Protein AF-A0A060YTQ7-F1 (afdb_monomer_lite)

Radius of gyration: 23.68 Å; chains: 1; bounding box: 51×33×78 Å

Structure (mmCIF, N/CA/C/O backbone):
data_AF-A0A060YTQ7-F1
#
_entry.id   AF-A0A060YTQ7-F1
#
loop_
_atom_site.group_PDB
_atom_site.id
_atom_site.type_symbol
_atom_site.label_atom_id
_atom_site.label_alt_id
_atom_site.label_comp_id
_atom_site.label_asym_id
_atom_site.label_entity_id
_atom_site.label_seq_id
_atom_site.pdbx_PDB_ins_code
_atom_site.Cartn_x
_atom_site.Cartn_y
_atom_site.Cartn_z
_atom_site.occupancy
_atom_site.B_iso_or_equiv
_atom_site.auth_seq_id
_atom_site.auth_comp_id
_atom_site.auth_asym_id
_atom_site.auth_atom_id
_atom_site.pdbx_PDB_model_num
ATOM 1 N N . MET A 1 1 ? 17.959 -8.767 6.090 1.00 42.97 1 MET A N 1
ATOM 2 C CA . MET A 1 1 ? 17.410 -10.131 5.940 1.00 42.97 1 MET A CA 1
ATOM 3 C C . MET A 1 1 ? 16.221 -9.955 5.022 1.00 42.97 1 MET A C 1
ATOM 5 O O . MET A 1 1 ? 15.282 -9.326 5.465 1.00 42.97 1 MET A O 1
ATOM 9 N N . ALA A 1 2 ? 16.329 -10.316 3.739 1.00 51.66 2 ALA A N 1
ATOM 10 C CA . ALA A 1 2 ? 15.284 -9.979 2.768 1.00 51.66 2 ALA A CA 1
ATOM 11 C C . ALA A 1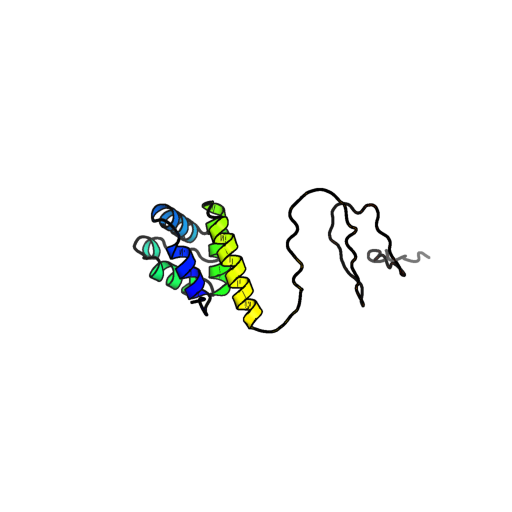 2 ? 13.970 -10.713 3.110 1.00 51.66 2 ALA A C 1
ATOM 13 O O . ALA A 1 2 ? 14.033 -11.895 3.486 1.00 51.66 2 ALA A O 1
ATOM 14 N N . PRO A 1 3 ? 12.809 -10.049 3.005 1.00 53.72 3 PRO A N 1
ATOM 15 C CA . PRO A 1 3 ? 11.524 -10.655 3.319 1.00 53.72 3 PRO A CA 1
ATOM 16 C C . PRO A 1 3 ? 11.242 -11.760 2.306 1.00 53.72 3 PRO A C 1
ATOM 18 O O . PRO A 1 3 ? 11.125 -11.505 1.119 1.00 53.72 3 PRO A O 1
ATOM 21 N N . ARG A 1 4 ? 11.129 -13.015 2.752 1.00 67.75 4 ARG A N 1
ATOM 22 C CA . ARG A 1 4 ? 10.863 -14.164 1.861 1.00 67.75 4 ARG A CA 1
ATOM 23 C C . ARG A 1 4 ? 9.392 -14.271 1.418 1.00 67.75 4 ARG A C 1
ATOM 25 O O . ARG A 1 4 ? 9.001 -15.299 0.873 1.00 67.75 4 ARG A O 1
ATOM 32 N N . SER A 1 5 ? 8.561 -13.267 1.704 1.00 82.75 5 SER A N 1
ATOM 33 C CA . SER A 1 5 ? 7.108 -13.298 1.484 1.00 82.75 5 SER A CA 1
ATOM 34 C C . SER A 1 5 ? 6.552 -11.887 1.290 1.00 82.75 5 SER A C 1
ATOM 36 O O . SER A 1 5 ? 7.035 -10.939 1.912 1.00 82.75 5 SER A O 1
ATOM 38 N N . GLU A 1 6 ? 5.509 -11.756 0.470 1.00 86.56 6 GLU A N 1
ATOM 39 C CA . GLU A 1 6 ? 4.864 -10.485 0.118 1.00 86.56 6 GLU A CA 1
ATOM 40 C C . GLU A 1 6 ? 4.322 -9.748 1.350 1.00 86.56 6 GLU A C 1
ATOM 42 O O . GLU A 1 6 ? 4.491 -8.538 1.470 1.00 86.56 6 GLU A O 1
ATOM 47 N N . SER A 1 7 ? 3.742 -10.474 2.310 1.00 88.00 7 SER A N 1
ATOM 48 C CA . SER A 1 7 ? 3.278 -9.906 3.584 1.00 88.00 7 SER A CA 1
ATOM 49 C C . SER A 1 7 ? 4.419 -9.301 4.408 1.00 88.00 7 SER A C 1
ATOM 51 O O . SER A 1 7 ? 4.276 -8.218 4.973 1.00 88.00 7 SER A O 1
ATOM 53 N N . GLY A 1 8 ? 5.583 -9.956 4.439 1.00 89.25 8 GLY A N 1
ATOM 54 C CA . GLY A 1 8 ? 6.771 -9.433 5.115 1.00 89.25 8 GLY A CA 1
ATOM 55 C C . GLY A 1 8 ? 7.268 -8.140 4.471 1.00 89.25 8 GLY A C 1
ATOM 56 O O . GLY A 1 8 ? 7.560 -7.173 5.172 1.00 89.25 8 GLY A O 1
ATOM 57 N N . LEU A 1 9 ? 7.277 -8.101 3.138 1.00 90.62 9 LEU A N 1
ATOM 58 C CA . LEU A 1 9 ? 7.691 -6.931 2.372 1.00 90.62 9 LEU A CA 1
ATOM 59 C C . LEU A 1 9 ? 6.749 -5.732 2.586 1.00 90.62 9 LEU A C 1
ATOM 61 O O . LEU A 1 9 ? 7.196 -4.600 2.798 1.00 90.62 9 LEU A O 1
ATOM 65 N N . LEU A 1 10 ? 5.438 -5.984 2.600 1.00 93.00 10 LEU A N 1
ATOM 66 C CA . LEU A 1 10 ? 4.434 -4.981 2.952 1.00 93.00 10 LEU A CA 1
ATOM 67 C C . LEU A 1 10 ? 4.673 -4.422 4.357 1.00 93.00 10 LEU A C 1
ATOM 69 O O . LEU A 1 10 ? 4.708 -3.205 4.542 1.00 93.00 10 LEU A O 1
ATOM 73 N N . LEU A 1 11 ? 4.904 -5.294 5.340 1.00 93.56 11 LEU A N 1
ATOM 74 C CA . LEU A 1 11 ? 5.132 -4.879 6.720 1.00 93.56 11 LEU A CA 1
ATOM 75 C C . LEU A 1 11 ? 6.391 -4.021 6.876 1.00 93.56 11 LEU A C 1
ATOM 77 O O . LEU A 1 11 ? 6.354 -3.005 7.571 1.00 93.56 11 LEU A O 1
ATOM 81 N N . GLU A 1 12 ? 7.501 -4.396 6.239 1.00 92.31 12 GLU A N 1
ATOM 82 C CA . GLU A 1 12 ? 8.726 -3.588 6.255 1.00 92.31 12 GLU A CA 1
ATOM 83 C C . GLU A 1 12 ? 8.502 -2.209 5.630 1.00 92.31 12 GLU A C 1
ATOM 85 O O . GLU A 1 12 ? 8.955 -1.198 6.174 1.00 92.31 12 GLU A O 1
ATOM 90 N N . THR A 1 13 ? 7.717 -2.144 4.556 1.00 93.00 13 THR A N 1
ATOM 91 C CA . THR A 1 13 ? 7.360 -0.881 3.903 1.00 93.00 13 THR A CA 1
ATOM 92 C C . THR A 1 13 ? 6.490 -0.002 4.807 1.00 93.00 13 THR A C 1
ATOM 94 O O . THR A 1 13 ? 6.794 1.173 5.017 1.00 93.00 13 THR A O 1
ATOM 97 N N . LEU A 1 14 ? 5.453 -0.565 5.436 1.00 93.94 14 LEU A N 1
ATOM 98 C CA . LEU A 1 14 ? 4.578 0.160 6.369 1.00 93.94 14 LEU A CA 1
ATOM 99 C C . LEU A 1 14 ? 5.310 0.581 7.658 1.00 93.94 14 LEU A C 1
ATOM 101 O O . LEU A 1 14 ? 4.952 1.586 8.280 1.00 93.94 14 LEU A O 1
ATOM 105 N N . LYS A 1 15 ? 6.363 -0.139 8.067 1.00 92.88 15 LYS A N 1
ATOM 106 C CA . LYS A 1 15 ? 7.248 0.257 9.180 1.00 92.88 15 LYS A CA 1
ATOM 107 C C . LYS A 1 15 ? 8.065 1.508 8.870 1.00 92.88 15 LYS A C 1
ATOM 109 O O . LYS A 1 15 ? 8.314 2.289 9.788 1.00 92.88 15 LYS A O 1
ATOM 114 N N . LYS A 1 16 ? 8.427 1.729 7.603 1.00 92.81 16 LYS A N 1
ATOM 115 C CA . LYS A 1 16 ? 9.125 2.943 7.147 1.00 92.81 16 LYS A CA 1
ATOM 116 C C . LYS A 1 16 ? 8.200 4.165 7.078 1.00 92.81 16 LYS A C 1
ATOM 118 O O . LYS A 1 16 ? 8.690 5.292 7.108 1.00 92.81 16 LYS A O 1
ATOM 123 N N . LEU A 1 17 ? 6.878 3.967 7.053 1.00 93.00 17 LEU A N 1
ATOM 124 C CA . LEU A 1 17 ? 5.909 5.062 7.109 1.00 93.00 17 LEU A CA 1
ATOM 125 C C . LEU A 1 17 ? 5.828 5.690 8.506 1.00 93.00 17 LEU A C 1
ATOM 127 O O . LEU A 1 17 ? 5.728 5.009 9.539 1.00 93.00 17 LEU A O 1
ATOM 131 N N . GLY A 1 18 ? 5.807 7.024 8.526 1.00 91.94 18 GLY A N 1
ATOM 132 C CA . GLY A 1 18 ? 5.485 7.800 9.718 1.00 91.94 18 GLY A CA 1
ATOM 133 C C . GLY A 1 18 ? 4.032 7.592 10.155 1.00 91.94 18 GLY A C 1
ATOM 134 O O . GLY A 1 18 ? 3.193 7.115 9.395 1.00 91.94 18 GLY A O 1
ATOM 135 N N . LYS A 1 19 ? 3.697 7.987 11.390 1.00 90.44 19 LYS A N 1
ATOM 136 C CA . LYS A 1 19 ? 2.332 7.827 11.933 1.00 90.44 19 LYS A CA 1
ATOM 137 C C . LYS A 1 19 ? 1.269 8.548 11.092 1.00 90.44 19 LYS A C 1
ATOM 139 O O . LYS A 1 19 ? 0.186 8.013 10.883 1.00 90.44 19 LYS A O 1
ATOM 144 N N . SER A 1 20 ? 1.581 9.752 10.612 1.00 91.69 20 SER A N 1
ATOM 145 C CA . SER A 1 20 ? 0.670 10.539 9.772 1.00 91.69 20 SER A CA 1
ATOM 146 C C . SER A 1 20 ? 0.450 9.892 8.406 1.00 91.69 20 SER A C 1
ATOM 148 O O . SER A 1 20 ? -0.687 9.801 7.951 1.00 91.69 20 SER A O 1
ATOM 150 N N . ASP A 1 21 ? 1.520 9.397 7.782 1.00 93.56 21 ASP A N 1
ATOM 151 C CA . ASP A 1 21 ? 1.453 8.715 6.488 1.00 93.56 21 ASP A CA 1
ATOM 152 C C . ASP A 1 21 ? 0.682 7.400 6.593 1.00 93.56 21 ASP A C 1
ATOM 154 O O . ASP A 1 21 ? -0.172 7.126 5.756 1.00 93.56 21 ASP A O 1
ATOM 158 N N . LEU A 1 22 ? 0.906 6.630 7.664 1.00 93.25 22 LEU A N 1
ATOM 159 C CA . LEU A 1 22 ? 0.166 5.399 7.940 1.00 93.25 22 LEU A CA 1
ATOM 160 C C . LEU A 1 22 ? -1.338 5.663 8.110 1.00 93.25 22 LEU A C 1
ATOM 162 O O . LEU A 1 22 ? -2.160 4.928 7.571 1.00 93.25 22 LEU A O 1
ATOM 166 N N . LYS A 1 23 ? -1.713 6.743 8.805 1.00 91.50 23 LYS A N 1
ATOM 167 C CA . LYS A 1 23 ? -3.123 7.126 8.962 1.00 91.50 23 LYS A CA 1
ATOM 168 C C . LYS A 1 23 ? -3.768 7.481 7.620 1.00 91.50 23 LYS A C 1
ATOM 170 O O . LYS A 1 23 ? -4.905 7.091 7.359 1.00 91.50 23 LYS A O 1
ATOM 175 N N . THR A 1 24 ? -3.053 8.210 6.766 1.00 92.69 24 THR A N 1
ATOM 176 C CA . THR A 1 24 ? -3.525 8.532 5.411 1.00 92.69 24 THR A CA 1
ATOM 177 C C . THR A 1 24 ? -3.617 7.271 4.552 1.00 92.69 24 THR A C 1
ATOM 179 O O . THR A 1 24 ? -4.603 7.077 3.848 1.00 92.69 24 THR A O 1
ATOM 182 N N . PHE A 1 25 ? -2.647 6.365 4.672 1.00 93.19 25 PHE A N 1
ATOM 183 C CA . PHE A 1 25 ? -2.646 5.074 3.992 1.00 93.19 25 PHE A CA 1
ATOM 184 C C . PHE A 1 25 ? -3.891 4.243 4.342 1.00 93.19 25 PHE A C 1
ATOM 186 O O . PHE A 1 25 ? -4.633 3.833 3.450 1.00 93.19 25 PHE A O 1
ATOM 193 N N . GLN A 1 26 ? -4.184 4.076 5.636 1.00 93.00 26 GLN A N 1
ATOM 194 C CA . GLN A 1 26 ? -5.394 3.394 6.107 1.00 93.00 26 GLN A CA 1
ATOM 195 C C . GLN A 1 26 ? -6.671 4.087 5.612 1.00 93.00 26 GLN A C 1
ATOM 197 O O . GLN A 1 26 ? -7.636 3.428 5.237 1.00 93.00 26 GLN A O 1
ATOM 202 N N . TRP A 1 27 ? -6.681 5.420 5.544 1.00 92.38 27 TRP A N 1
ATOM 203 C CA . TRP A 1 27 ? -7.817 6.164 5.000 1.00 92.38 27 TRP A CA 1
ATOM 204 C C . TRP A 1 27 ? -8.091 5.841 3.523 1.00 92.38 27 TRP A C 1
ATOM 206 O O . TRP A 1 27 ? -9.257 5.702 3.149 1.00 92.38 27 TRP A O 1
ATOM 216 N N . HIS A 1 28 ? -7.056 5.650 2.699 1.00 91.25 28 HIS A N 1
ATOM 217 C CA . HIS A 1 28 ? -7.232 5.217 1.307 1.00 91.25 28 HIS A CA 1
ATOM 218 C C . HIS A 1 28 ? -7.801 3.794 1.201 1.00 91.25 28 HIS A C 1
ATOM 220 O O . HIS A 1 28 ? -8.669 3.565 0.358 1.00 91.25 28 HIS A O 1
ATOM 226 N N . LEU A 1 29 ? -7.402 2.873 2.089 1.00 90.75 29 LEU A N 1
ATOM 227 C CA . LEU A 1 29 ? -7.981 1.520 2.164 1.00 90.75 29 LEU A CA 1
ATOM 228 C C . LEU A 1 29 ? -9.472 1.537 2.527 1.00 90.75 29 LEU A C 1
ATOM 230 O O . LEU A 1 29 ? -10.251 0.740 2.010 1.00 90.75 29 LEU A O 1
ATOM 234 N N . ILE A 1 30 ? -9.878 2.472 3.391 1.00 90.25 30 ILE A N 1
ATOM 235 C CA . ILE A 1 30 ? -11.282 2.660 3.782 1.00 90.25 30 ILE A CA 1
ATOM 236 C C . ILE A 1 30 ? -12.090 3.280 2.642 1.00 90.25 30 ILE A C 1
ATOM 238 O O . ILE A 1 30 ? -13.244 2.920 2.413 1.00 90.25 30 ILE A O 1
ATOM 242 N N . LYS A 1 31 ? -11.511 4.264 1.948 1.00 86.94 31 LYS A N 1
ATOM 243 C CA . LYS A 1 31 ? -12.196 4.970 0.863 1.00 86.94 31 LYS A CA 1
ATOM 244 C C . LYS A 1 31 ? -12.386 4.105 -0.369 1.00 86.94 31 LYS A C 1
ATOM 246 O O . LYS A 1 31 ? -13.435 4.198 -0.997 1.00 86.94 31 LYS A O 1
ATOM 251 N N . GLY A 1 32 ? -11.397 3.284 -0.691 1.00 82.62 32 GLY A N 1
ATOM 252 C CA . GLY A 1 32 ? -11.437 2.378 -1.829 1.00 82.62 32 GLY A CA 1
ATOM 253 C C . GLY A 1 32 ? -11.207 3.012 -3.196 1.00 82.62 32 GLY A C 1
ATOM 254 O O . GLY A 1 32 ? -11.313 2.327 -4.204 1.00 82.62 32 GLY A O 1
ATOM 255 N N . ASP A 1 33 ? -10.862 4.299 -3.246 1.00 79.31 33 ASP A N 1
ATOM 256 C CA . ASP A 1 33 ? -10.691 5.048 -4.501 1.00 79.31 33 ASP A CA 1
ATOM 257 C C . ASP A 1 33 ? -9.605 4.438 -5.409 1.00 79.31 33 ASP A C 1
ATOM 259 O O . ASP A 1 33 ? -9.731 4.398 -6.627 1.00 79.31 33 ASP A O 1
ATOM 263 N N . VAL A 1 34 ? -8.572 3.861 -4.791 1.00 79.06 34 VAL A N 1
ATOM 264 C CA . VAL A 1 34 ? -7.404 3.263 -5.457 1.00 79.06 34 VAL A CA 1
ATOM 265 C C . VAL A 1 34 ? -7.464 1.736 -5.558 1.00 79.06 34 VAL A C 1
ATOM 267 O O . VAL A 1 34 ? -6.469 1.099 -5.896 1.00 79.06 34 VAL A O 1
ATOM 270 N N . LEU A 1 35 ? -8.606 1.132 -5.219 1.00 78.38 35 LEU A N 1
ATOM 271 C CA . LEU A 1 35 ? -8.759 -0.322 -5.127 1.00 78.38 35 LEU A CA 1
ATOM 272 C C . LEU A 1 35 ? -9.201 -0.991 -6.437 1.00 78.38 35 LEU A C 1
ATOM 274 O O . LEU A 1 35 ? -9.442 -2.190 -6.428 1.00 78.38 35 LEU A O 1
ATOM 278 N N . ASP A 1 36 ? -9.315 -0.254 -7.547 1.00 75.31 36 ASP A N 1
ATOM 279 C CA . ASP A 1 36 ? -9.660 -0.777 -8.889 1.00 75.31 36 ASP A CA 1
ATOM 280 C C . ASP A 1 36 ? -10.873 -1.740 -8.895 1.00 75.31 36 ASP A C 1
ATOM 282 O O . ASP A 1 36 ? -10.899 -2.761 -9.576 1.00 75.31 36 ASP A O 1
ATOM 286 N N . GLY A 1 37 ? -11.891 -1.439 -8.079 1.00 72.31 37 GLY A N 1
ATOM 287 C CA . GLY A 1 37 ? -13.100 -2.263 -7.938 1.00 72.31 37 GLY A CA 1
ATOM 288 C C . GLY A 1 37 ? -13.043 -3.356 -6.862 1.00 72.31 37 GLY A C 1
ATOM 289 O O . GLY A 1 37 ? -14.012 -4.101 -6.716 1.00 72.31 37 GLY A O 1
ATOM 290 N N . LEU A 1 38 ? -11.960 -3.450 -6.085 1.00 78.38 38 LEU A N 1
ATOM 291 C CA . LEU A 1 38 ? -11.867 -4.332 -4.918 1.00 78.38 38 LEU A CA 1
ATOM 292 C C . LEU A 1 38 ? -12.607 -3.746 -3.700 1.00 78.38 38 LEU A C 1
ATOM 294 O O . LEU A 1 38 ? -12.768 -2.533 -3.559 1.00 78.38 38 LEU A O 1
ATOM 298 N N . CYS A 1 39 ? -13.061 -4.626 -2.804 1.00 80.56 39 CYS A N 1
ATOM 299 C CA . CYS A 1 39 ? -13.852 -4.259 -1.626 1.00 80.56 39 CYS A CA 1
ATOM 300 C C . CYS A 1 39 ? -13.059 -3.389 -0.652 1.00 80.56 39 CYS A C 1
ATOM 302 O O . CYS A 1 39 ? -12.031 -3.841 -0.175 1.00 80.56 39 CYS A O 1
ATOM 304 N N . SER A 1 40 ? -13.537 -2.206 -0.269 1.00 86.62 40 SER A N 1
ATOM 305 C CA . SER A 1 40 ? -12.891 -1.402 0.781 1.00 86.62 40 SER A CA 1
ATOM 306 C C . SER A 1 40 ? -12.907 -2.091 2.149 1.00 86.62 40 SER A C 1
ATOM 308 O O . SER A 1 40 ? -13.887 -2.747 2.506 1.00 86.62 40 SER A O 1
ATOM 310 N N . ILE A 1 41 ? -11.859 -1.877 2.949 1.00 87.56 41 ILE A N 1
ATOM 311 C CA . ILE A 1 41 ? -11.801 -2.390 4.326 1.00 87.56 41 ILE A CA 1
ATOM 312 C C . ILE A 1 41 ? -12.639 -1.480 5.242 1.00 87.56 41 ILE A C 1
ATOM 314 O O . ILE A 1 41 ? -12.515 -0.251 5.169 1.00 87.56 41 ILE A O 1
ATOM 318 N N . PRO A 1 42 ? -13.486 -2.026 6.134 1.00 85.88 42 PRO A N 1
ATOM 319 C CA . PRO A 1 42 ? -14.274 -1.216 7.054 1.00 85.88 42 PRO A CA 1
ATOM 320 C C . PRO A 1 42 ? -13.395 -0.339 7.954 1.00 85.88 42 PRO A C 1
ATOM 322 O O . PRO A 1 42 ? -12.425 -0.802 8.550 1.00 85.88 42 PRO A O 1
ATOM 325 N N . LYS A 1 43 ?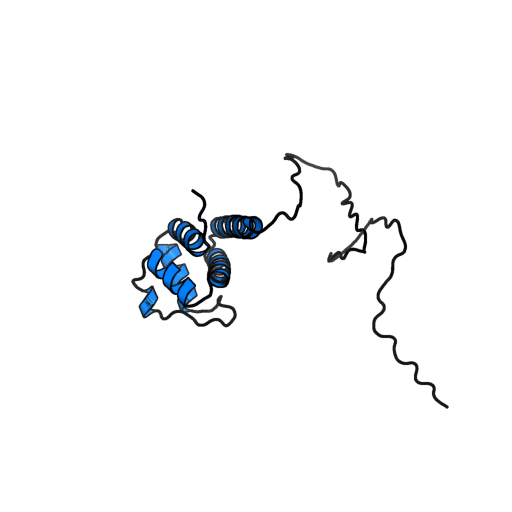 -13.794 0.925 8.152 1.00 85.69 43 LYS A N 1
ATOM 326 C CA . LYS A 1 43 ? -13.089 1.863 9.047 1.00 85.69 43 LYS A CA 1
ATOM 327 C C . LYS A 1 43 ? -12.878 1.309 10.455 1.00 85.69 43 LYS A C 1
ATOM 329 O O . LYS A 1 43 ? -11.833 1.558 11.041 1.00 85.69 43 LYS A O 1
ATOM 334 N N . ALA A 1 44 ? -13.859 0.578 10.981 1.00 85.56 44 ALA A N 1
ATOM 335 C CA . ALA A 1 44 ? -13.796 0.013 12.326 1.00 85.56 44 ALA A CA 1
ATOM 336 C C . ALA A 1 44 ? -12.624 -0.965 12.504 1.00 85.56 44 ALA A C 1
ATOM 338 O O . ALA A 1 44 ? -12.089 -1.064 13.602 1.00 85.56 44 ALA A O 1
ATOM 339 N N . 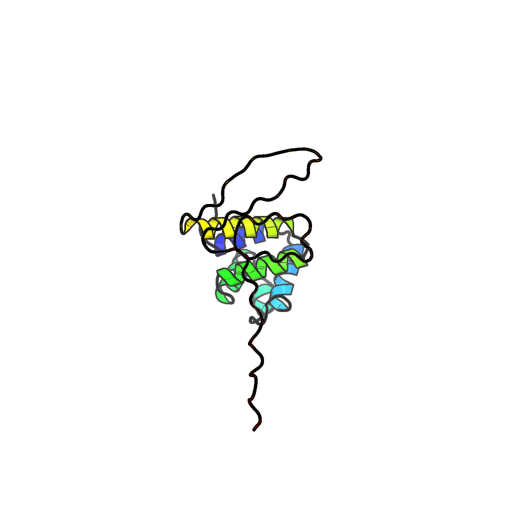GLU A 1 45 ? -12.205 -1.641 11.430 1.00 83.88 45 GLU A N 1
ATOM 340 C CA . GLU A 1 45 ? -11.085 -2.583 11.471 1.00 83.88 45 GLU A CA 1
ATOM 341 C C . GLU A 1 45 ? -9.729 -1.886 11.368 1.00 83.88 45 GLU A C 1
ATOM 343 O O . GLU A 1 45 ? -8.744 -2.417 11.860 1.00 83.88 45 GLU A O 1
ATOM 348 N N . LEU A 1 46 ? -9.672 -0.688 10.776 1.00 88.38 46 LEU A N 1
ATOM 349 C CA . LEU A 1 46 ? -8.421 0.047 10.560 1.00 88.38 46 LEU A CA 1
ATOM 350 C C . LEU A 1 46 ? -8.192 1.205 11.541 1.00 88.38 46 LEU A C 1
ATOM 352 O O . LEU A 1 46 ? -7.064 1.658 11.679 1.00 88.38 46 LEU A O 1
ATOM 356 N N . GLU A 1 47 ? -9.221 1.688 12.245 1.00 80.19 47 GLU A N 1
ATOM 357 C CA . GLU A 1 47 ? -9.115 2.854 13.141 1.00 80.19 47 GLU A CA 1
ATOM 358 C C . GLU A 1 47 ? -8.145 2.642 14.318 1.00 80.19 47 GLU A C 1
ATOM 360 O O . GLU A 1 47 ? -7.513 3.600 14.766 1.00 80.19 47 GLU A O 1
ATOM 365 N N . PHE A 1 48 ? -7.996 1.396 14.775 1.00 82.31 48 PHE A N 1
ATOM 366 C CA . PHE A 1 48 ? -7.083 0.999 15.855 1.00 82.31 48 PHE A CA 1
ATOM 367 C C . PHE A 1 48 ? -6.029 -0.019 15.406 1.00 82.31 48 PHE A C 1
ATOM 369 O O . PHE A 1 48 ? -5.316 -0.553 16.249 1.00 82.31 48 PHE A O 1
ATOM 376 N N . ALA A 1 49 ? -5.945 -0.301 14.104 1.00 87.75 49 ALA A N 1
ATOM 377 C CA . ALA A 1 49 ? -5.017 -1.288 13.573 1.00 87.75 49 ALA A CA 1
ATOM 378 C C . ALA A 1 49 ? -3.578 -0.785 13.663 1.00 87.75 49 ALA A C 1
ATOM 380 O O . ALA A 1 49 ? -3.253 0.307 13.171 1.00 87.75 49 ALA A O 1
ATOM 381 N N . ASP A 1 50 ? -2.699 -1.621 14.211 1.00 90.38 50 ASP A N 1
ATOM 382 C CA . ASP A 1 50 ? -1.271 -1.415 14.078 1.00 90.38 50 ASP A CA 1
ATOM 383 C C . ASP A 1 50 ? -0.814 -1.765 12.653 1.00 90.38 50 ASP A C 1
ATOM 385 O O . ASP A 1 50 ? -1.578 -2.175 11.770 1.00 90.38 50 ASP A O 1
ATOM 389 N N . ARG A 1 51 ? 0.477 -1.559 12.389 1.00 92.56 51 ARG A N 1
ATOM 390 C CA . ARG A 1 51 ? 1.074 -1.850 11.077 1.00 92.56 51 ARG A CA 1
ATOM 391 C C . ARG A 1 51 ? 0.919 -3.320 10.694 1.00 92.56 51 ARG A C 1
ATOM 393 O O . ARG A 1 51 ? 0.737 -3.612 9.520 1.00 92.56 51 ARG A O 1
ATOM 400 N N . GLU A 1 52 ? 1.008 -4.212 11.674 1.00 92.88 52 GLU A N 1
ATOM 401 C CA . GLU A 1 52 ? 0.879 -5.658 11.483 1.00 92.88 52 GLU A CA 1
ATOM 402 C C . GLU A 1 52 ? -0.569 -6.031 11.162 1.00 92.88 52 GLU A C 1
ATOM 404 O O . GLU A 1 52 ? -0.801 -6.646 10.125 1.00 92.88 52 GLU A O 1
ATOM 409 N N . ASP A 1 53 ? -1.535 -5.539 11.944 1.00 92.38 53 ASP A N 1
ATOM 410 C CA . ASP A 1 53 ? -2.965 -5.756 11.685 1.00 92.38 53 ASP A CA 1
ATOM 411 C C . ASP A 1 53 ? -3.395 -5.190 10.330 1.00 92.38 53 ASP A C 1
ATOM 413 O O . ASP A 1 53 ? -4.176 -5.802 9.609 1.00 92.38 53 ASP A O 1
ATOM 417 N N . THR A 1 54 ? -2.854 -4.029 9.944 1.00 93.06 54 THR A N 1
ATOM 418 C CA . THR A 1 54 ? -3.151 -3.421 8.640 1.00 93.06 54 THR A CA 1
ATOM 419 C C . THR A 1 54 ? -2.713 -4.343 7.500 1.00 93.06 54 THR A C 1
ATOM 421 O O . THR A 1 54 ? -3.477 -4.549 6.560 1.00 93.06 54 THR A O 1
ATOM 424 N N . VAL A 1 55 ? -1.503 -4.915 7.568 1.00 92.75 55 VAL A N 1
ATOM 425 C CA . VAL A 1 55 ? -1.016 -5.854 6.542 1.00 92.75 55 VAL A CA 1
ATOM 426 C C . VAL A 1 55 ? -1.842 -7.131 6.538 1.00 92.75 55 VAL A C 1
ATOM 428 O O . VAL A 1 55 ? -2.216 -7.596 5.464 1.00 92.75 55 VAL A O 1
ATOM 431 N N . ASP A 1 56 ? -2.145 -7.676 7.714 1.00 91.56 56 ASP A N 1
ATOM 432 C CA . ASP A 1 56 ? -2.941 -8.894 7.844 1.00 91.56 56 ASP A CA 1
ATOM 433 C C . ASP A 1 56 ? -4.319 -8.708 7.195 1.00 91.56 56 ASP A C 1
ATOM 435 O O . ASP A 1 56 ? -4.704 -9.466 6.305 1.00 91.56 56 ASP A O 1
ATOM 439 N N . LYS A 1 57 ? -4.984 -7.584 7.490 1.00 91.25 57 LYS A N 1
ATOM 440 C CA . LYS A 1 57 ? -6.263 -7.213 6.879 1.00 91.25 57 LYS A CA 1
ATOM 441 C C . LYS A 1 57 ? -6.191 -6.980 5.383 1.00 91.25 57 LYS A C 1
ATOM 443 O O . LYS A 1 57 ? -7.117 -7.355 4.662 1.00 91.25 57 LYS A O 1
ATOM 448 N N . MET A 1 58 ? -5.099 -6.404 4.891 1.00 90.19 58 MET A N 1
ATOM 449 C CA . MET A 1 58 ? -4.894 -6.269 3.454 1.00 90.19 58 MET A CA 1
ATOM 450 C C . MET A 1 58 ? -4.746 -7.621 2.768 1.00 90.19 58 MET A C 1
ATOM 452 O O . MET A 1 58 ? -5.325 -7.777 1.705 1.00 90.19 58 MET A O 1
ATOM 456 N N . VAL A 1 59 ? -4.014 -8.573 3.350 1.00 90.00 59 VAL A N 1
ATOM 457 C CA . VAL A 1 59 ? -3.792 -9.906 2.760 1.00 90.00 59 VAL A CA 1
ATOM 458 C C . VAL A 1 59 ? -5.027 -10.808 2.898 1.00 90.00 59 VAL A C 1
ATOM 460 O O . VAL A 1 59 ? -5.283 -11.635 2.023 1.00 90.00 59 VAL A O 1
ATOM 463 N N . GLU A 1 60 ? -5.811 -10.631 3.965 1.00 89.75 60 GLU A N 1
ATOM 464 C CA . GLU A 1 60 ? -7.109 -11.286 4.171 1.00 89.75 60 GLU A CA 1
ATOM 465 C C . GLU A 1 60 ? -8.149 -10.803 3.147 1.00 89.75 60 GLU A C 1
ATOM 467 O O . GLU A 1 60 ? -8.904 -11.604 2.596 1.00 89.75 60 GLU A O 1
ATOM 472 N N . THR A 1 61 ? -8.163 -9.497 2.854 1.00 88.56 61 THR A N 1
ATOM 473 C CA . THR A 1 61 ? -9.149 -8.884 1.946 1.00 88.56 61 THR A CA 1
ATOM 474 C C . THR A 1 61 ? -8.732 -8.981 0.477 1.00 88.56 61 THR A C 1
ATOM 476 O O . THR A 1 61 ? -9.549 -9.274 -0.397 1.00 88.56 61 THR A O 1
ATOM 479 N N . TYR A 1 62 ? -7.459 -8.722 0.189 1.00 84.94 62 TYR A N 1
ATOM 480 C CA . TYR A 1 62 ? -6.875 -8.681 -1.146 1.00 84.94 62 TYR A CA 1
ATOM 481 C C . TYR A 1 62 ? -5.736 -9.686 -1.175 1.00 84.94 62 TYR A C 1
ATOM 483 O O . TYR A 1 62 ? -4.859 -9.653 -0.319 1.00 84.94 62 TYR A O 1
ATOM 491 N N . THR A 1 63 ? -5.712 -10.586 -2.156 1.00 87.38 63 THR A N 1
ATOM 492 C CA . THR A 1 63 ? -4.644 -11.594 -2.247 1.00 87.38 63 THR A CA 1
ATOM 493 C C . THR A 1 63 ? -3.257 -10.956 -2.082 1.00 87.38 63 THR A C 1
ATOM 495 O O . THR A 1 63 ? -3.060 -9.801 -2.458 1.00 87.38 63 THR A O 1
ATOM 498 N N . ALA A 1 64 ? -2.268 -11.691 -1.564 1.00 87.38 64 ALA A N 1
ATOM 499 C CA . ALA A 1 64 ? -0.949 -11.127 -1.248 1.00 87.38 64 ALA A CA 1
ATOM 500 C C . ALA A 1 64 ? -0.326 -10.298 -2.398 1.00 87.38 64 ALA A C 1
ATOM 502 O O . ALA A 1 64 ? 0.294 -9.263 -2.164 1.00 87.38 64 ALA A O 1
ATOM 503 N N . LYS A 1 65 ? -0.564 -10.701 -3.653 1.00 87.69 65 LYS A N 1
ATOM 504 C CA . LYS A 1 65 ? -0.128 -9.972 -4.855 1.00 87.69 65 LYS A CA 1
ATOM 505 C C . LYS A 1 65 ? -0.888 -8.664 -5.076 1.00 87.69 65 LYS A C 1
ATOM 507 O O . LYS A 1 65 ? -0.286 -7.666 -5.465 1.00 87.69 65 LYS A O 1
ATOM 512 N N . ASP A 1 66 ? -2.199 -8.658 -4.865 1.00 89.62 66 ASP A N 1
ATOM 513 C CA . ASP A 1 66 ? -3.022 -7.459 -5.035 1.00 89.62 66 ASP A CA 1
ATOM 514 C C . ASP A 1 66 ? -2.804 -6.471 -3.887 1.00 89.62 66 ASP A C 1
ATOM 516 O O . ASP A 1 66 ? -2.706 -5.271 -4.136 1.00 89.62 66 ASP A O 1
ATOM 520 N N . ALA A 1 67 ? -2.580 -6.961 -2.665 1.00 91.31 67 ALA A N 1
ATOM 521 C CA . ALA A 1 67 ? -2.171 -6.140 -1.528 1.00 91.31 67 ALA A CA 1
ATOM 522 C C . ALA A 1 67 ? -0.883 -5.342 -1.821 1.00 91.31 67 ALA A C 1
ATOM 524 O O . ALA A 1 67 ? -0.807 -4.153 -1.497 1.00 91.31 67 ALA A O 1
ATOM 525 N N . VAL A 1 68 ? 0.104 -5.940 -2.504 1.00 91.56 68 VAL A N 1
ATOM 526 C CA . VAL A 1 68 ? 1.314 -5.227 -2.962 1.00 91.56 68 VAL A CA 1
ATOM 527 C C . VAL A 1 68 ? 0.980 -4.134 -3.975 1.00 91.56 68 VAL A C 1
ATOM 529 O O . VAL A 1 68 ? 1.432 -2.999 -3.817 1.00 91.56 68 VAL A O 1
ATOM 532 N N . LYS A 1 69 ? 0.150 -4.422 -4.983 1.00 90.81 69 LYS A N 1
ATOM 533 C CA . LYS A 1 69 ? -0.247 -3.423 -5.995 1.00 90.81 69 LYS A CA 1
ATOM 534 C C . LYS A 1 69 ? -1.004 -2.244 -5.382 1.00 90.81 69 LYS A C 1
ATOM 536 O O . LYS A 1 69 ? -0.703 -1.097 -5.703 1.00 90.81 69 LYS A O 1
ATOM 541 N N . ILE A 1 70 ? -1.944 -2.522 -4.479 1.00 91.56 70 ILE A N 1
ATOM 542 C CA . ILE A 1 70 ? -2.704 -1.503 -3.745 1.00 91.56 70 ILE A CA 1
ATOM 543 C C . ILE A 1 70 ? -1.749 -0.638 -2.924 1.00 91.56 70 ILE A C 1
ATOM 545 O O . ILE A 1 70 ? -1.816 0.588 -2.979 1.00 91.56 70 ILE A O 1
ATOM 549 N N . THR A 1 71 ? -0.810 -1.265 -2.213 1.00 93.19 71 THR A N 1
ATOM 550 C CA . THR A 1 71 ? 0.191 -0.546 -1.418 1.00 93.19 71 THR A CA 1
ATOM 551 C C . THR A 1 71 ? 1.022 0.386 -2.296 1.00 93.19 71 THR A C 1
ATOM 553 O O . THR A 1 71 ? 1.183 1.556 -1.962 1.00 93.19 71 THR A O 1
ATOM 556 N N . LEU A 1 72 ? 1.487 -0.085 -3.457 1.00 93.31 72 LEU A N 1
ATOM 557 C CA . LEU A 1 72 ? 2.218 0.736 -4.425 1.00 93.31 72 LEU A CA 1
ATOM 558 C C . LEU A 1 72 ? 1.404 1.938 -4.920 1.00 93.31 72 LEU A C 1
ATOM 560 O O . LEU A 1 72 ? 1.961 3.027 -5.066 1.00 93.31 72 LEU A O 1
ATOM 564 N N . ALA A 1 73 ? 0.108 1.756 -5.182 1.00 92.06 73 ALA A N 1
ATOM 565 C CA . ALA A 1 73 ? -0.777 2.838 -5.601 1.00 92.06 73 ALA A CA 1
ATOM 566 C C . ALA A 1 73 ? -0.948 3.882 -4.487 1.00 92.06 73 ALA A C 1
ATOM 568 O O . ALA A 1 73 ? -0.705 5.066 -4.712 1.00 92.06 73 ALA A O 1
ATOM 569 N N . ILE A 1 74 ? -1.261 3.446 -3.263 1.00 93.12 74 ILE A N 1
ATOM 570 C CA . ILE A 1 74 ? -1.457 4.353 -2.124 1.00 93.12 74 ILE A CA 1
ATOM 571 C C . ILE A 1 74 ? -0.172 5.118 -1.798 1.00 93.12 74 ILE A C 1
ATOM 573 O O . ILE A 1 74 ? -0.223 6.323 -1.567 1.00 93.12 74 ILE A O 1
ATOM 577 N N . LEU A 1 75 ? 0.990 4.454 -1.805 1.00 94.06 75 LEU A N 1
ATOM 578 C CA . LEU A 1 75 ? 2.278 5.104 -1.541 1.00 94.06 75 LEU A CA 1
ATOM 579 C C . LEU A 1 75 ? 2.558 6.245 -2.528 1.00 94.06 75 LEU A C 1
ATOM 581 O O . LEU A 1 75 ? 3.105 7.275 -2.131 1.00 94.06 75 LEU A O 1
ATOM 585 N N . LYS A 1 76 ? 2.157 6.098 -3.796 1.00 91.75 76 LYS A N 1
ATOM 586 C CA . LYS A 1 76 ? 2.268 7.168 -4.797 1.00 91.75 76 LYS A CA 1
ATOM 587 C C . LYS A 1 76 ? 1.331 8.335 -4.482 1.00 91.75 76 LYS A C 1
ATOM 589 O O . LYS A 1 76 ? 1.785 9.479 -4.536 1.00 91.75 76 LYS A O 1
ATOM 594 N N . GLU A 1 77 ? 0.095 8.058 -4.070 1.00 90.69 77 GLU A N 1
ATOM 595 C CA . GLU A 1 77 ? -0.883 9.088 -3.686 1.00 90.69 77 GLU A CA 1
ATOM 596 C C . GLU A 1 77 ? -0.417 9.918 -2.485 1.00 90.69 77 GLU A C 1
ATOM 598 O O . GLU A 1 77 ? -0.461 11.150 -2.508 1.00 90.69 77 GLU A O 1
ATOM 603 N N . ILE A 1 78 ? 0.143 9.269 -1.460 1.00 92.75 78 ILE A N 1
ATOM 604 C CA . ILE A 1 78 ? 0.667 9.958 -0.268 1.00 92.75 78 ILE A CA 1
ATOM 605 C C . ILE A 1 78 ? 2.077 10.543 -0.470 1.00 92.75 78 ILE A C 1
ATOM 607 O O . ILE A 1 78 ? 2.733 10.934 0.493 1.00 92.75 78 ILE A O 1
ATOM 611 N N . ARG A 1 79 ? 2.557 10.624 -1.721 1.00 92.06 79 ARG A N 1
ATOM 612 C CA . ARG A 1 79 ? 3.874 11.164 -2.120 1.00 92.06 79 ARG A CA 1
ATOM 613 C C . ARG A 1 79 ? 5.088 10.409 -1.559 1.00 92.06 79 ARG A C 1
ATOM 615 O O . ARG A 1 79 ? 6.203 10.924 -1.599 1.00 92.06 79 ARG A O 1
ATOM 622 N N . GLN A 1 80 ? 4.916 9.162 -1.132 1.00 92.19 80 GLN A N 1
ATOM 623 C CA . GLN A 1 80 ? 5.985 8.252 -0.703 1.00 92.19 80 GLN A CA 1
ATOM 624 C C . GLN A 1 80 ? 6.562 7.466 -1.896 1.00 92.19 80 GLN A C 1
ATOM 626 O O . GLN A 1 80 ? 6.686 6.242 -1.874 1.00 92.19 80 GLN A O 1
ATOM 631 N N . VAL A 1 81 ? 6.928 8.182 -2.966 1.00 91.06 81 VAL A N 1
ATOM 632 C CA . VAL A 1 81 ? 7.370 7.588 -4.244 1.00 91.06 81 VAL A CA 1
ATOM 633 C C . VAL A 1 81 ? 8.641 6.751 -4.080 1.00 91.06 81 VAL A C 1
ATOM 635 O O . VAL A 1 81 ? 8.759 5.697 -4.696 1.00 91.06 81 VAL A O 1
ATOM 638 N N . ASN A 1 82 ? 9.565 7.174 -3.215 1.00 92.31 82 ASN A N 1
ATOM 639 C CA . ASN A 1 82 ? 10.799 6.427 -2.955 1.00 92.31 82 ASN A CA 1
ATOM 640 C C . ASN A 1 82 ? 10.516 5.061 -2.316 1.00 92.31 82 ASN A C 1
ATOM 642 O O . ASN A 1 82 ? 11.079 4.063 -2.753 1.00 92.31 82 ASN A O 1
ATOM 646 N N . LEU A 1 83 ? 9.603 5.008 -1.339 1.00 92.56 83 LEU A N 1
ATOM 647 C CA . LEU A 1 83 ? 9.178 3.748 -0.723 1.00 92.56 83 LEU A CA 1
ATOM 648 C C . LEU A 1 83 ? 8.415 2.868 -1.716 1.00 92.56 83 LEU A C 1
ATOM 650 O O . LEU A 1 83 ? 8.581 1.655 -1.706 1.00 92.56 83 LEU A O 1
ATOM 654 N N . ALA A 1 84 ? 7.616 3.467 -2.604 1.00 92.19 84 ALA A N 1
ATOM 655 C CA . ALA A 1 84 ? 6.939 2.722 -3.660 1.00 92.19 84 ALA A CA 1
ATOM 656 C C . ALA A 1 84 ? 7.932 2.085 -4.650 1.00 92.19 84 ALA A C 1
ATOM 658 O O . ALA A 1 84 ? 7.727 0.951 -5.071 1.00 92.19 84 ALA A O 1
ATOM 659 N N . MET A 1 85 ? 9.001 2.793 -5.029 1.00 90.19 85 MET A N 1
ATOM 660 C CA . MET A 1 85 ? 10.043 2.227 -5.894 1.00 90.19 85 MET A CA 1
ATOM 661 C C . MET A 1 85 ? 10.751 1.062 -5.204 1.00 90.19 85 MET A C 1
ATOM 663 O O . MET A 1 85 ? 10.807 -0.022 -5.770 1.00 90.19 85 MET A O 1
ATOM 667 N N . GLU A 1 86 ? 11.185 1.254 -3.957 1.00 90.94 86 GLU A N 1
ATOM 668 C CA . GLU A 1 86 ? 11.865 0.214 -3.177 1.00 90.94 86 GLU A CA 1
ATOM 669 C C . GLU A 1 86 ? 11.003 -1.052 -3.026 1.00 90.94 86 GLU A C 1
ATOM 671 O O . GLU A 1 86 ? 11.458 -2.150 -3.338 1.00 90.94 86 GLU A O 1
ATOM 676 N N . LEU A 1 87 ? 9.721 -0.890 -2.673 1.00 91.38 87 LEU A N 1
ATOM 677 C CA . LEU A 1 87 ? 8.752 -1.987 -2.610 1.00 91.38 87 LEU A CA 1
ATOM 678 C C . LEU A 1 87 ? 8.624 -2.725 -3.955 1.00 91.38 87 LEU A C 1
ATOM 680 O O . LEU A 1 87 ? 8.544 -3.953 -3.985 1.00 91.38 87 LEU A O 1
ATOM 684 N N . ASN A 1 88 ? 8.588 -1.998 -5.074 1.00 90.50 88 ASN A N 1
ATOM 685 C CA . ASN A 1 88 ? 8.466 -2.593 -6.404 1.00 90.50 88 ASN A CA 1
ATOM 686 C C . ASN A 1 88 ? 9.725 -3.370 -6.813 1.00 90.50 88 ASN A C 1
ATOM 688 O O . ASN A 1 88 ? 9.607 -4.456 -7.383 1.00 90.50 88 ASN A O 1
ATOM 692 N N . ASP A 1 89 ? 10.911 -2.830 -6.537 1.00 90.38 89 ASP A N 1
ATOM 693 C CA . ASP A 1 89 ? 12.188 -3.501 -6.788 1.00 90.38 89 ASP A CA 1
ATOM 694 C C . ASP A 1 89 ? 12.287 -4.808 -5.991 1.00 90.38 89 ASP A C 1
ATOM 696 O O . ASP A 1 89 ? 12.558 -5.865 -6.565 1.00 90.38 89 ASP A O 1
ATOM 700 N N . GLU A 1 90 ? 11.972 -4.776 -4.693 1.00 88.81 90 GLU A N 1
ATOM 701 C CA . GLU A 1 90 ? 11.989 -5.970 -3.843 1.00 88.81 90 GLU A CA 1
ATOM 702 C C . GLU A 1 90 ? 10.931 -6.997 -4.265 1.00 88.81 90 GLU A C 1
ATOM 704 O O . GLU A 1 90 ? 11.224 -8.190 -4.350 1.00 88.81 90 GLU A O 1
ATOM 709 N N . TYR A 1 91 ? 9.716 -6.558 -4.603 1.00 87.75 91 TYR A N 1
ATOM 710 C CA . TYR A 1 91 ? 8.664 -7.446 -5.104 1.00 87.75 91 TYR A CA 1
ATOM 711 C C . TYR A 1 91 ? 9.051 -8.101 -6.439 1.00 87.75 91 TYR A C 1
ATOM 713 O O . TYR A 1 91 ? 8.820 -9.294 -6.645 1.00 87.75 91 TYR A O 1
ATOM 721 N N . THR A 1 92 ? 9.695 -7.347 -7.333 1.00 86.50 92 THR A N 1
ATOM 722 C CA . THR A 1 92 ? 10.214 -7.877 -8.601 1.00 86.50 92 THR A CA 1
ATOM 723 C C . THR A 1 92 ? 11.333 -8.883 -8.343 1.00 86.50 92 THR A C 1
ATOM 725 O O . THR A 1 92 ? 11.329 -9.964 -8.928 1.00 86.50 92 THR A O 1
ATOM 728 N N . ALA A 1 93 ? 12.248 -8.590 -7.418 1.00 84.31 93 ALA A N 1
ATOM 729 C CA . ALA A 1 93 ? 13.304 -9.516 -7.019 1.00 84.31 93 ALA A CA 1
ATOM 730 C C . ALA A 1 93 ? 12.744 -10.818 -6.415 1.00 84.31 93 ALA A C 1
ATOM 732 O O . ALA A 1 93 ? 13.244 -11.901 -6.723 1.00 84.31 93 ALA A O 1
ATOM 733 N N . LEU A 1 94 ? 11.671 -10.736 -5.617 1.00 78.75 94 LEU A N 1
ATOM 734 C CA . LEU A 1 94 ? 10.965 -11.909 -5.090 1.00 78.75 94 LEU A CA 1
ATOM 735 C C . LEU A 1 94 ? 10.330 -12.748 -6.201 1.00 78.75 94 LEU A C 1
ATOM 737 O O . LEU A 1 94 ? 10.435 -13.974 -6.175 1.00 78.75 94 LEU A O 1
ATOM 741 N N . ALA A 1 95 ? 9.727 -12.108 -7.204 1.00 73.94 95 ALA A N 1
ATOM 742 C CA . ALA A 1 95 ? 9.166 -12.804 -8.360 1.00 73.94 95 ALA A CA 1
ATOM 743 C C . ALA A 1 95 ? 10.251 -13.485 -9.222 1.00 73.94 95 ALA A C 1
ATOM 745 O O . ALA A 1 95 ? 10.032 -14.579 -9.745 1.00 73.94 95 ALA A O 1
ATOM 746 N N . LEU A 1 96 ? 11.434 -12.873 -9.338 1.00 65.44 96 LEU A N 1
ATOM 747 C CA . LEU A 1 96 ? 12.573 -13.394 -10.106 1.00 65.44 96 LEU A CA 1
ATOM 748 C C . LEU A 1 96 ? 13.293 -14.570 -9.426 1.00 65.44 96 LEU A C 1
ATOM 750 O O . LEU A 1 96 ? 13.936 -15.371 -10.104 1.00 65.44 96 LEU A O 1
ATOM 754 N N . ALA A 1 97 ? 13.140 -14.746 -8.111 1.00 63.44 97 ALA A N 1
ATOM 755 C CA . ALA A 1 97 ? 13.646 -15.925 -7.405 1.00 63.44 97 ALA A CA 1
ATOM 756 C C . ALA A 1 97 ? 12.937 -17.241 -7.819 1.00 63.44 97 ALA A C 1
ATOM 758 O O . ALA A 1 97 ? 13.370 -18.321 -7.419 1.00 63.44 97 ALA A O 1
ATOM 759 N N . GLY A 1 98 ? 11.884 -17.163 -8.648 1.00 54.88 98 GLY A N 1
ATOM 760 C CA . GLY A 1 98 ? 11.162 -18.298 -9.234 1.00 54.88 98 GLY A CA 1
ATOM 761 C C . GLY A 1 98 ? 11.706 -18.859 -10.563 1.00 54.88 98 GLY A C 1
ATOM 762 O O . GLY A 1 98 ? 11.132 -19.823 -11.064 1.00 54.88 98 GLY A O 1
ATOM 763 N N . GLY A 1 99 ? 12.787 -18.320 -11.147 1.00 40.94 99 GLY A N 1
ATOM 764 C CA . GLY A 1 99 ? 13.459 -18.919 -12.319 1.00 40.94 99 GLY A CA 1
ATOM 765 C C . GLY A 1 99 ? 14.302 -17.933 -13.149 1.00 40.94 99 GLY A C 1
ATOM 766 O O . GLY A 1 99 ? 13.954 -16.756 -13.226 1.00 40.94 99 GLY A O 1
ATOM 767 N N . PRO A 1 100 ? 15.408 -18.372 -13.793 1.00 50.75 100 PRO A N 1
ATOM 768 C CA . PRO A 1 100 ? 16.341 -17.471 -14.458 1.00 50.75 100 PRO A CA 1
ATOM 769 C C . PRO A 1 100 ? 15.801 -17.047 -15.828 1.00 50.75 100 PRO A C 1
ATOM 771 O O . PRO A 1 100 ? 15.586 -17.869 -16.716 1.00 50.75 100 PRO A O 1
ATOM 774 N N . GLY A 1 101 ? 15.632 -15.742 -16.012 1.00 39.41 101 GLY A N 1
ATOM 775 C CA . GLY A 1 101 ? 15.186 -15.138 -17.265 1.00 39.41 101 GLY A CA 1
ATOM 776 C C . GLY A 1 101 ? 15.908 -13.827 -17.551 1.00 39.41 101 GLY A C 1
ATOM 777 O O . GLY A 1 101 ? 15.267 -12.794 -17.652 1.00 39.41 101 GLY A O 1
ATOM 778 N N . GLN A 1 102 ? 17.240 -13.893 -17.597 1.00 50.09 102 GLN A N 1
ATOM 779 C CA . GLN A 1 102 ? 18.179 -13.010 -18.304 1.00 50.09 102 GLN A CA 1
ATOM 780 C C . GLN A 1 102 ? 17.607 -11.685 -18.856 1.00 50.09 102 GLN A C 1
ATOM 782 O O . GLN A 1 102 ? 16.987 -11.695 -19.913 1.00 50.09 102 GLN A O 1
ATOM 787 N N . VAL A 1 103 ? 17.981 -10.546 -18.267 1.00 39.88 103 VAL A N 1
ATOM 788 C CA . VAL A 1 103 ? 18.454 -9.391 -19.050 1.00 39.88 103 VAL A CA 1
ATOM 789 C C . VAL A 1 103 ? 19.590 -8.716 -18.290 1.00 39.88 103 VAL A C 1
ATOM 791 O O . VAL A 1 103 ? 19.487 -8.431 -17.101 1.00 39.88 103 VAL A O 1
ATOM 794 N N . GLY A 1 104 ? 20.717 -8.610 -18.988 1.00 40.94 104 GLY A N 1
ATOM 795 C CA . GLY A 1 104 ? 22.036 -8.382 -18.429 1.00 40.94 104 GLY A CA 1
ATOM 796 C C . GLY A 1 104 ? 22.278 -6.986 -17.874 1.00 40.94 104 GLY A C 1
ATOM 797 O O . GLY A 1 104 ? 21.704 -5.983 -18.295 1.00 40.94 104 GLY A O 1
ATOM 798 N N . GLU A 1 105 ? 23.213 -6.982 -16.938 1.00 39.38 105 GLU A N 1
ATOM 799 C CA . GLU A 1 105 ? 23.910 -5.831 -16.403 1.00 39.38 105 GLU A CA 1
ATOM 800 C C . GLU A 1 105 ? 24.682 -5.106 -17.514 1.00 39.38 105 GLU A C 1
ATOM 802 O O . GLU A 1 105 ? 25.407 -5.728 -18.291 1.00 39.38 105 GLU A O 1
ATOM 807 N N . ALA A 1 106 ? 24.609 -3.778 -17.539 1.00 39.50 106 ALA A N 1
ATOM 808 C CA . ALA A 1 106 ? 25.659 -2.967 -18.139 1.00 39.50 106 ALA A CA 1
ATOM 809 C C . ALA A 1 106 ? 25.771 -1.625 -17.407 1.00 39.50 106 ALA A C 1
ATOM 811 O O . ALA A 1 106 ? 25.047 -0.677 -17.687 1.00 39.50 106 ALA A O 1
ATOM 812 N N . GLY A 1 107 ? 26.704 -1.591 -16.453 1.00 38.28 107 GLY A N 1
ATOM 813 C CA . GLY A 1 107 ? 27.768 -0.586 -16.393 1.00 38.28 107 GLY A CA 1
ATOM 814 C C . GLY A 1 107 ? 27.388 0.883 -16.196 1.00 38.28 107 GLY A C 1
ATOM 815 O O . GLY A 1 107 ? 26.917 1.563 -17.101 1.00 38.28 107 GLY A O 1
ATOM 816 N N . ALA A 1 108 ? 27.765 1.402 -15.028 1.00 47.59 108 ALA A N 1
ATOM 817 C CA . ALA A 1 108 ? 27.834 2.819 -14.699 1.00 47.59 108 ALA A CA 1
ATOM 818 C C . ALA A 1 108 ? 28.541 3.671 -15.775 1.00 47.59 108 ALA A C 1
ATOM 820 O O . ALA A 1 108 ? 29.637 3.348 -16.229 1.00 47.59 108 ALA A O 1
ATOM 821 N N . GLY A 1 109 ? 27.952 4.826 -16.094 1.00 39.56 109 GLY A N 1
ATOM 822 C CA . GLY A 1 109 ? 28.517 5.821 -17.003 1.00 39.56 109 GLY A CA 1
ATOM 823 C C . GLY A 1 109 ? 27.998 7.216 -16.679 1.00 39.56 109 GLY A C 1
ATOM 824 O O . GLY A 1 109 ? 26.989 7.674 -17.199 1.00 39.56 109 GLY A O 1
ATOM 825 N N . ARG A 1 110 ? 28.700 7.881 -15.769 1.00 48.78 110 ARG A N 1
ATOM 826 C CA . ARG A 1 110 ? 28.548 9.291 -15.413 1.00 48.78 110 ARG A CA 1
ATOM 827 C C . ARG A 1 110 ? 28.916 10.164 -16.625 1.00 48.78 110 ARG A C 1
ATOM 829 O O . ARG A 1 110 ? 30.042 10.078 -17.094 1.00 48.78 110 ARG A O 1
ATOM 836 N N . GLY A 1 111 ? 28.022 11.063 -17.041 1.00 35.84 111 GLY A N 1
ATOM 837 C CA . GLY A 1 111 ? 28.369 12.247 -17.840 1.00 35.84 111 GLY A CA 1
ATOM 838 C C . GLY A 1 111 ? 28.021 12.204 -19.336 1.00 35.84 111 GLY A C 1
ATOM 839 O O . GLY A 1 111 ? 28.447 11.325 -20.067 1.00 35.84 111 GLY A O 1
ATOM 840 N N . SER A 1 112 ? 27.261 13.223 -19.744 1.00 45.72 112 SER A N 1
ATOM 841 C CA . SER A 1 112 ? 27.181 13.902 -21.047 1.00 45.72 112 SER A CA 1
ATOM 842 C C . SER A 1 112 ? 27.467 13.154 -22.363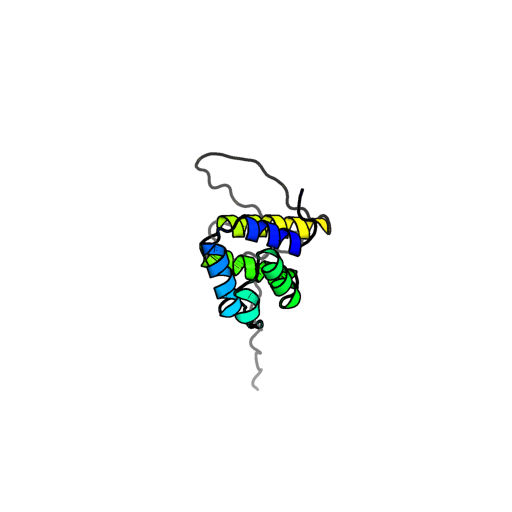 1.00 45.72 112 SER A C 1
ATOM 844 O O . SER A 1 112 ? 28.594 12.799 -22.676 1.00 45.72 112 SER A O 1
ATOM 846 N N . SER A 1 113 ? 26.458 13.218 -23.242 1.00 49.97 113 SER A N 1
ATOM 847 C CA . SER A 1 113 ? 26.587 13.480 -24.685 1.00 49.97 113 SER A CA 1
ATOM 848 C C . SER A 1 113 ? 27.278 12.426 -25.564 1.00 49.97 113 SER A C 1
ATOM 850 O O . SER A 1 113 ? 28.418 12.603 -25.977 1.00 49.97 113 SER A O 1
ATOM 852 N N . ALA A 1 114 ? 26.504 11.431 -26.005 1.00 42.44 114 ALA A N 1
ATOM 853 C CA . ALA A 1 114 ? 26.485 10.963 -27.397 1.00 42.44 114 ALA A CA 1
ATOM 854 C C . ALA A 1 114 ? 25.221 10.112 -27.618 1.00 42.44 114 ALA A C 1
ATOM 856 O O . ALA A 1 114 ? 24.980 9.167 -26.871 1.00 42.44 114 ALA A O 1
ATOM 857 N N . VAL A 1 115 ? 24.412 10.437 -28.632 1.00 42.22 115 VAL A N 1
ATOM 858 C CA . VAL A 1 115 ? 23.343 9.549 -29.117 1.00 42.22 115 VAL A CA 1
ATOM 859 C C . VAL A 1 115 ? 24.012 8.288 -29.664 1.00 42.22 115 VAL A C 1
ATOM 861 O O . VAL A 1 115 ? 24.645 8.323 -30.715 1.00 42.22 115 VAL A O 1
ATOM 864 N N . GLN A 1 116 ? 23.916 7.188 -28.925 1.00 42.84 116 GLN A N 1
ATOM 865 C CA . GLN A 1 116 ? 24.293 5.859 -29.399 1.00 42.84 116 GLN A CA 1
ATOM 866 C C . GLN A 1 116 ? 23.015 5.215 -29.973 1.00 42.84 116 GLN A C 1
ATOM 868 O O . GLN A 1 116 ? 21.980 5.257 -29.300 1.00 42.84 116 GLN A O 1
ATOM 873 N N . PRO A 1 117 ? 23.027 4.653 -31.194 1.00 51.62 117 PRO A N 1
ATOM 874 C CA . PRO A 1 117 ? 21.848 4.002 -31.756 1.00 51.62 117 PRO A CA 1
ATOM 875 C C . PRO A 1 117 ? 21.483 2.747 -30.950 1.00 51.62 117 PRO A C 1
ATOM 877 O O . PRO A 1 117 ? 22.316 1.869 -30.725 1.00 51.62 117 PRO A O 1
ATOM 880 N N . ILE A 1 118 ? 20.219 2.644 -30.535 1.00 52.97 118 ILE A N 1
ATOM 881 C CA . ILE A 1 118 ? 19.677 1.442 -29.889 1.00 52.97 118 ILE A CA 1
ATOM 882 C C . ILE A 1 118 ? 19.573 0.348 -30.959 1.00 52.97 118 ILE A C 1
ATOM 884 O O . ILE A 1 118 ? 18.810 0.485 -31.913 1.00 52.97 118 ILE A O 1
ATOM 888 N N . THR A 1 119 ? 20.337 -0.737 -30.814 1.00 53.44 119 THR A N 1
ATOM 889 C CA . THR A 1 119 ? 20.272 -1.892 -31.726 1.00 53.44 119 THR A CA 1
ATOM 890 C C . THR A 1 119 ? 19.384 -2.975 -31.121 1.00 53.44 119 THR A C 1
ATOM 892 O O . THR A 1 119 ? 19.673 -3.474 -30.036 1.00 53.44 119 THR A O 1
ATOM 895 N N . ILE A 1 120 ? 18.313 -3.355 -31.824 1.00 54.59 120 ILE A N 1
ATOM 896 C CA . ILE A 1 120 ? 17.407 -4.443 -31.429 1.00 54.59 120 ILE A CA 1
ATOM 897 C C . ILE A 1 120 ? 17.633 -5.616 -32.387 1.00 54.59 120 ILE A C 1
ATOM 899 O O . ILE A 1 120 ? 17.445 -5.466 -33.591 1.00 54.59 120 ILE A O 1
ATOM 903 N N . SER A 1 121 ? 18.020 -6.782 -31.861 1.00 55.38 121 SER A N 1
ATOM 904 C CA . SER A 1 121 ? 18.188 -8.012 -32.644 1.00 55.38 121 SER A CA 1
ATOM 905 C C . SER A 1 121 ? 17.127 -9.026 -32.215 1.00 55.38 121 SER A C 1
ATOM 907 O O . SER A 1 121 ? 17.146 -9.498 -31.080 1.00 55.38 121 SER A O 1
ATOM 909 N N . ALA A 1 122 ? 16.164 -9.319 -33.092 1.00 55.38 122 ALA A N 1
ATOM 910 C CA . ALA A 1 122 ? 15.063 -10.241 -32.817 1.00 55.38 122 ALA A CA 1
ATOM 911 C C . ALA A 1 122 ? 15.022 -11.356 -33.868 1.00 55.38 122 ALA A C 1
ATOM 913 O O . ALA A 1 122 ? 15.032 -11.092 -35.066 1.00 55.38 122 ALA A O 1
ATOM 914 N N . GLN A 1 123 ? 14.943 -12.606 -33.410 1.00 51.34 123 GLN A N 1
ATOM 915 C CA . GLN A 1 123 ? 15.003 -13.805 -34.262 1.00 51.34 123 GLN A CA 1
ATOM 916 C C . GLN A 1 123 ? 13.660 -14.100 -34.960 1.00 51.34 123 GLN A C 1
ATOM 918 O O . GLN A 1 123 ? 13.623 -14.739 -36.006 1.00 51.34 123 GLN A O 1
ATOM 923 N N . ASN A 1 124 ? 12.555 -13.601 -34.389 1.00 56.62 124 ASN A N 1
ATOM 924 C CA . ASN A 1 124 ? 11.177 -13.893 -34.802 1.00 56.62 124 ASN A CA 1
ATOM 925 C C . ASN A 1 124 ? 10.302 -12.625 -34.923 1.00 56.62 124 ASN A C 1
ATOM 927 O O . ASN A 1 124 ? 9.080 -12.701 -34.814 1.00 56.62 124 ASN A O 1
ATOM 931 N N . GLY A 1 125 ? 10.923 -11.464 -35.171 1.00 60.78 125 GLY A N 1
ATOM 932 C CA . GLY A 1 125 ? 10.249 -10.159 -35.214 1.00 60.78 125 GLY A CA 1
ATOM 933 C C . GLY A 1 125 ? 10.147 -9.488 -33.837 1.00 60.78 125 GLY A C 1
ATOM 934 O O . GLY A 1 125 ? 10.258 -10.143 -32.803 1.00 60.78 125 GLY A O 1
ATOM 935 N N . GLY A 1 126 ? 9.986 -8.164 -33.819 1.00 62.03 126 GLY A N 1
ATOM 936 C CA . GLY A 1 126 ? 9.898 -7.361 -32.597 1.00 62.03 126 GLY A CA 1
ATOM 937 C C . GLY A 1 126 ? 8.920 -6.201 -32.766 1.00 62.03 126 GLY A C 1
ATOM 938 O O . GLY A 1 126 ? 8.767 -5.672 -33.866 1.00 62.03 126 GLY A O 1
ATOM 939 N N . PHE A 1 127 ? 8.252 -5.817 -31.679 1.00 59.91 127 PHE A N 1
ATOM 940 C CA . PHE A 1 127 ? 7.306 -4.703 -31.655 1.00 59.91 127 PHE A CA 1
ATOM 941 C C . PHE A 1 127 ? 7.917 -3.530 -30.894 1.00 59.91 127 PHE A C 1
ATOM 943 O O . PHE A 1 127 ? 8.445 -3.713 -29.798 1.00 59.91 127 PHE A O 1
ATOM 950 N N . VAL A 1 128 ? 7.822 -2.324 -31.457 1.00 63.47 128 VAL A N 1
ATOM 951 C CA . VAL A 1 128 ? 8.229 -1.089 -30.779 1.00 63.47 128 VAL A CA 1
ATOM 952 C C . VAL A 1 128 ? 7.045 -0.134 -30.736 1.00 63.47 128 VAL A C 1
ATOM 954 O O . VAL A 1 128 ? 6.517 0.258 -31.773 1.00 63.47 128 VAL A O 1
ATOM 957 N N . PHE A 1 129 ? 6.639 0.244 -29.527 1.00 44.88 129 PHE A N 1
ATOM 958 C CA . PHE A 1 129 ? 5.596 1.238 -29.289 1.00 44.88 129 PHE A CA 1
ATOM 959 C C . PHE A 1 129 ? 6.251 2.575 -28.954 1.00 44.88 129 PHE A C 1
ATOM 961 O O . PHE A 1 129 ? 6.471 2.903 -27.792 1.00 44.88 129 PHE A O 1
ATOM 968 N N . SER A 1 130 ? 6.601 3.337 -29.986 1.00 53.44 130 SER A N 1
ATOM 969 C CA . SER A 1 130 ? 7.160 4.682 -29.841 1.00 53.44 130 SER A CA 1
ATOM 970 C C . SER A 1 130 ? 6.326 5.682 -30.642 1.00 53.44 130 SER A C 1
ATOM 972 O O . SER A 1 130 ? 6.044 5.404 -31.808 1.00 53.44 130 SER A O 1
ATOM 974 N N . PRO A 1 131 ? 5.962 6.844 -30.070 1.00 44.53 131 PRO A N 1
ATOM 975 C CA . PRO A 1 131 ? 5.095 7.814 -30.741 1.00 44.53 131 PRO A CA 1
ATOM 976 C C . PRO A 1 131 ? 5.697 8.378 -32.039 1.00 44.53 131 PRO A C 1
ATOM 978 O O . PRO A 1 131 ? 4.945 8.757 -32.931 1.00 44.53 131 PRO A O 1
ATOM 981 N N . ILE A 1 132 ? 7.031 8.419 -32.170 1.00 57.91 132 ILE A N 1
ATOM 982 C CA . ILE A 1 132 ? 7.748 8.834 -33.388 1.00 57.91 132 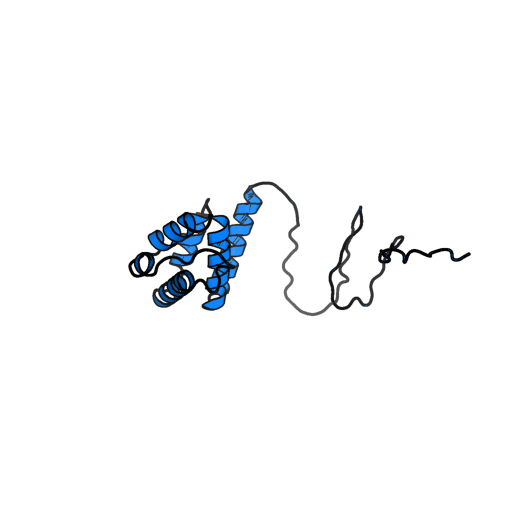ILE A CA 1
ATOM 983 C C . ILE A 1 132 ? 9.023 7.987 -33.531 1.00 57.91 132 ILE A C 1
ATOM 985 O O . ILE A 1 132 ? 9.763 7.825 -32.561 1.00 57.91 132 ILE A O 1
ATOM 989 N N . MET A 1 133 ? 9.299 7.483 -34.740 1.00 55.97 133 MET A N 1
ATOM 990 C CA . MET A 1 133 ? 10.557 6.816 -35.108 1.00 55.97 133 MET A CA 1
ATOM 991 C C . MET A 1 133 ? 11.236 7.565 -36.252 1.00 55.97 133 MET A C 1
ATOM 993 O O . MET A 1 133 ? 10.693 7.628 -37.353 1.00 55.97 133 MET A O 1
ATOM 997 N N . THR A 1 134 ? 12.450 8.060 -36.018 1.00 54.22 134 THR A N 1
ATOM 998 C CA . THR A 1 134 ? 13.267 8.734 -37.036 1.00 54.22 134 THR A CA 1
ATOM 999 C C . THR A 1 134 ? 14.675 8.146 -37.018 1.00 54.22 134 THR A C 1
ATOM 1001 O O . THR A 1 134 ? 15.276 8.049 -35.954 1.00 54.22 134 THR A O 1
ATOM 1004 N N . GLY A 1 135 ? 15.215 7.785 -38.188 1.00 59.34 135 GLY A N 1
ATOM 1005 C CA . GLY A 1 135 ? 16.622 7.378 -38.331 1.00 59.34 135 GLY A CA 1
ATOM 1006 C C . GLY A 1 135 ? 16.933 5.889 -38.130 1.00 59.34 135 GLY A C 1
ATOM 1007 O O . GLY A 1 135 ? 18.075 5.551 -37.830 1.00 59.34 135 GLY A O 1
ATOM 1008 N N . ASN A 1 136 ? 15.962 4.988 -38.306 1.00 64.94 136 ASN A N 1
ATOM 1009 C CA . ASN A 1 136 ? 16.182 3.550 -38.111 1.00 64.94 136 ASN A CA 1
ATOM 1010 C C . ASN A 1 136 ? 16.644 2.842 -39.391 1.00 64.94 136 ASN A C 1
ATOM 1012 O O . ASN A 1 136 ? 16.137 3.114 -40.478 1.00 64.94 136 ASN A O 1
ATOM 1016 N N . THR A 1 137 ? 17.566 1.886 -39.246 1.00 62.78 137 THR A N 1
ATOM 1017 C CA . THR A 1 137 ? 18.016 0.990 -40.324 1.00 62.78 137 THR A CA 1
ATOM 1018 C C . THR A 1 137 ? 17.469 -0.409 -40.068 1.00 62.78 137 THR A C 1
ATOM 1020 O O . THR A 1 137 ? 17.724 -0.980 -39.010 1.00 62.78 137 THR A O 1
ATOM 1023 N N . VAL A 1 138 ? 16.726 -0.969 -41.026 1.00 64.38 138 VAL A N 1
ATOM 1024 C CA . VAL A 1 138 ? 16.203 -2.339 -40.938 1.00 64.38 138 VAL A CA 1
ATOM 1025 C C . VAL A 1 138 ? 16.960 -3.227 -41.916 1.00 64.38 138 VAL A C 1
ATOM 1027 O O . VAL A 1 138 ? 16.904 -3.019 -43.125 1.00 64.38 138 VAL A O 1
ATOM 1030 N N . ALA A 1 139 ? 17.659 -4.229 -41.390 1.00 52.09 139 ALA A N 1
ATOM 1031 C CA . ALA A 1 139 ? 18.313 -5.256 -42.190 1.00 52.09 139 ALA A CA 1
ATOM 1032 C C . ALA A 1 139 ? 17.380 -6.472 -42.308 1.00 52.09 139 ALA A C 1
ATOM 1034 O O . ALA A 1 139 ? 17.407 -7.365 -41.466 1.00 52.09 139 ALA A O 1
ATOM 1035 N N . GLY A 1 140 ? 16.506 -6.485 -43.320 1.00 62.59 140 GLY A N 1
ATOM 1036 C CA . GLY A 1 140 ? 15.585 -7.600 -43.564 1.00 62.59 140 GLY A CA 1
ATOM 1037 C C . GLY A 1 140 ? 14.289 -7.199 -44.269 1.00 62.59 140 GLY A C 1
ATOM 1038 O O . GLY A 1 140 ? 14.066 -6.031 -44.581 1.00 62.59 140 GLY A O 1
ATOM 1039 N N . SER A 1 141 ? 13.426 -8.186 -44.525 1.00 58.03 141 SER A N 1
ATOM 1040 C CA . SER A 1 141 ? 12.099 -7.960 -45.114 1.00 58.03 141 SER A CA 1
ATOM 1041 C C . SER A 1 141 ? 11.124 -7.444 -44.054 1.00 58.03 141 SER A C 1
ATOM 1043 O O . SER A 1 141 ? 10.972 -8.062 -43.003 1.00 58.03 141 SER A O 1
ATOM 1045 N N . ILE A 1 142 ? 10.451 -6.326 -44.335 1.00 59.5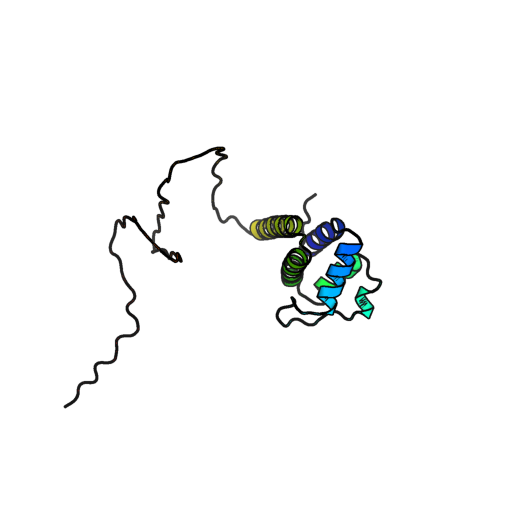9 142 ILE A N 1
ATOM 1046 C CA . ILE A 1 142 ? 9.449 -5.726 -43.445 1.00 59.59 142 ILE A CA 1
ATOM 1047 C C . ILE A 1 142 ? 8.057 -6.160 -43.910 1.00 59.59 142 ILE A C 1
ATOM 1049 O O . ILE A 1 142 ? 7.691 -5.926 -45.060 1.00 59.59 142 ILE A O 1
ATOM 1053 N N . HIS A 1 143 ? 7.269 -6.764 -43.019 1.00 56.81 143 HIS A N 1
ATOM 1054 C CA . HIS A 1 143 ? 5.868 -7.095 -43.274 1.00 56.81 143 HIS A CA 1
ATOM 1055 C C . HIS A 1 143 ? 4.972 -6.128 -42.497 1.00 56.81 143 HIS A C 1
ATOM 1057 O O . HIS A 1 143 ? 4.954 -6.142 -41.268 1.00 56.81 143 HIS A O 1
ATOM 1063 N N . PHE A 1 144 ? 4.233 -5.280 -43.213 1.00 57.41 144 PHE A N 1
ATOM 1064 C CA . PHE A 1 144 ? 3.225 -4.413 -42.612 1.00 57.41 144 PHE A CA 1
ATOM 1065 C C . PHE A 1 144 ? 1.891 -5.165 -42.553 1.00 57.41 144 PHE A C 1
ATOM 1067 O O . PHE A 1 144 ? 1.357 -5.492 -43.617 1.00 57.41 144 PHE A O 1
ATOM 1074 N N . PRO A 1 145 ? 1.329 -5.439 -41.360 1.00 46.78 145 PRO A N 1
ATOM 1075 C CA . PRO A 1 145 ? -0.019 -5.971 -41.268 1.00 46.78 145 PRO A CA 1
ATOM 1076 C C . PRO A 1 145 ? -0.983 -4.899 -41.780 1.00 46.78 145 PRO A C 1
ATOM 1078 O O . PRO A 1 145 ? -1.252 -3.897 -41.118 1.00 46.78 145 PRO A O 1
ATOM 1081 N N . THR A 1 146 ? -1.475 -5.087 -42.999 1.00 55.06 146 THR A N 1
ATOM 1082 C CA . THR A 1 146 ? -2.628 -4.341 -43.493 1.00 55.06 146 THR A CA 1
ATOM 1083 C C . THR A 1 146 ? -3.861 -4.907 -42.790 1.00 55.06 146 THR A C 1
ATOM 1085 O O . THR A 1 146 ? -3.979 -6.119 -42.611 1.00 55.06 146 THR A O 1
ATOM 1088 N N . GLY A 1 147 ? -4.742 -4.028 -42.300 1.00 56.03 147 GLY A N 1
ATOM 1089 C CA . GLY A 1 147 ? -6.006 -4.427 -41.672 1.00 56.03 147 GLY A CA 1
ATOM 1090 C C . GLY A 1 147 ? -6.850 -5.330 -42.587 1.00 56.03 147 GLY A C 1
ATOM 1091 O O . GLY A 1 147 ? -6.511 -5.498 -43.760 1.00 56.03 147 GLY A O 1
ATOM 1092 N N . PRO A 1 148 ? -7.942 -5.926 -42.073 1.00 47.03 148 PRO A N 1
ATOM 1093 C CA . PRO A 1 148 ? -8.706 -6.933 -42.801 1.00 47.03 148 PRO A CA 1
ATOM 1094 C C . PRO A 1 148 ? -9.066 -6.425 -44.198 1.00 47.03 148 PRO A C 1
ATOM 1096 O O . PRO A 1 148 ? -9.649 -5.349 -44.347 1.00 47.03 148 PRO A O 1
ATOM 1099 N N . ALA A 1 149 ? -8.663 -7.191 -45.214 1.00 53.34 149 ALA A N 1
ATOM 1100 C CA . ALA A 1 149 ? -8.927 -6.887 -46.609 1.00 53.34 149 ALA A CA 1
ATOM 1101 C C . ALA A 1 149 ? -10.427 -6.624 -46.781 1.00 53.34 149 ALA A C 1
ATOM 1103 O O . ALA A 1 149 ? -11.249 -7.493 -46.491 1.00 53.34 149 ALA A O 1
ATOM 1104 N N . ALA A 1 150 ? -10.783 -5.415 -47.222 1.00 49.22 150 ALA A N 1
ATOM 1105 C CA . ALA A 1 150 ? -12.149 -5.107 -47.604 1.00 49.22 150 ALA A CA 1
ATOM 1106 C C . ALA A 1 150 ? -12.582 -6.138 -48.653 1.00 49.22 150 ALA A C 1
ATOM 1108 O O . ALA A 1 150 ? -11.992 -6.213 -49.733 1.00 49.22 150 ALA A O 1
ATOM 1109 N N . SER A 1 151 ? -13.575 -6.958 -48.301 1.00 50.81 151 SER A N 1
ATOM 1110 C CA . SER A 1 151 ? -14.192 -7.932 -49.190 1.00 50.81 151 SER A CA 1
ATOM 1111 C C . SER A 1 151 ? -14.592 -7.236 -50.487 1.00 50.81 151 SER A C 1
ATOM 1113 O O . SER A 1 151 ? -15.562 -6.479 -50.526 1.00 50.81 151 SER A O 1
ATOM 1115 N N . GLN A 1 152 ? -13.832 -7.479 -51.555 1.00 54.81 152 GLN A N 1
ATOM 1116 C CA . GLN A 1 152 ? -14.256 -7.151 -52.906 1.00 54.81 152 GLN A CA 1
ATOM 1117 C C . GLN A 1 152 ? -15.433 -8.066 -53.227 1.00 54.81 152 GLN A C 1
ATOM 1119 O O . GLN A 1 152 ? -15.273 -9.236 -53.558 1.00 54.81 152 GLN A O 1
ATOM 1124 N N . HIS A 1 153 ? -16.633 -7.526 -53.046 1.00 56.56 153 HIS A N 1
ATOM 1125 C CA . HIS A 1 153 ? -17.863 -8.122 -53.530 1.00 56.56 153 HIS A CA 1
ATOM 1126 C C . HIS A 1 153 ? -17.816 -8.071 -55.065 1.00 56.56 153 HIS A C 1
ATOM 1128 O O . HIS A 1 153 ? -17.778 -6.965 -55.614 1.00 56.56 153 HIS A O 1
ATOM 1134 N N . PRO A 1 154 ? -17.821 -9.202 -55.791 1.00 46.84 154 PRO A N 1
ATOM 1135 C CA . PRO A 1 154 ? -18.059 -9.145 -57.221 1.00 46.84 154 PRO A CA 1
ATOM 1136 C C . PRO A 1 154 ? -19.526 -8.737 -57.399 1.00 46.84 154 PRO A C 1
ATOM 1138 O O . PRO A 1 154 ? -20.416 -9.310 -56.761 1.00 46.84 154 PRO A O 1
ATOM 1141 N N . ARG A 1 155 ? -19.790 -7.690 -58.184 1.00 42.44 155 ARG A N 1
ATOM 1142 C CA . ARG A 1 155 ? -21.141 -7.416 -58.689 1.00 42.44 155 ARG A CA 1
ATOM 1143 C C . ARG A 1 155 ? -21.252 -7.937 -60.128 1.00 42.44 155 ARG A C 1
ATOM 1145 O O . ARG A 1 155 ? -20.234 -7.922 -60.818 1.00 42.44 155 ARG A O 1
ATOM 1152 N N . PRO A 1 156 ? -22.443 -8.435 -60.509 1.00 60.09 156 PRO A N 1
ATOM 1153 C CA . PRO A 1 156 ? -22.705 -9.092 -61.789 1.00 60.09 156 PRO A CA 1
ATOM 1154 C C . PRO A 1 156 ? -22.619 -8.148 -62.989 1.00 60.09 156 PRO A C 1
ATOM 1156 O O . PRO A 1 156 ? -22.837 -6.928 -62.799 1.00 60.09 156 PRO A O 1
#

InterPro domains:
  IPR004020 DAPIN domain [PF02758] (10-84)
  IPR004020 DAPIN domain [PS50824] (1-93)
  IPR004020 DAPIN domain [SM01289] (6-89)
  IPR011029 Death-like domain superfamily [G3DSA:1.10.533.10] (2-95)
  IPR011029 Death-like domain superfamily [SSF47986] (7-91)

Foldseek 3Di:
DAPLALLSLQLVLLVPDDPVLNVQLLVCLQVCPLLPPFDRDHCVQRVPDDSNSVSVSLCVRPPSVSSLVSSLSSCVVSVVPVSSVVSVVSVVVSVCVVDDDDDDDDDDDDDDDDDDDDDDDDPPDDDDDDPDDDDDDDDDDDDDDDPDPDPPDDDD

Sequence (156 aa):
MAPRSESGLLLETLKKLGKSDLKTFQWHLIKGDVLDGLCSIPKAELEFADREDTVDKMVETYTAKDAVKITLAILKEIRQVNLAMELNDEYTALALAGGPGQVGEAGAGRGSSAVQPITISAQNGGFVFSPIMTGNTVAGSIHFPTGPAASQHPRP

Organism: Oncorhynchus mykiss (NCBI:txid8022)

Secondary structure (DSSP, 8-state):
---SSHHHHHHHHHHHS-HHHHHHHHHHHHH-TTSTTPPPPPHHHHTT--HHHHHHHHHHHS-HHHHHHHHHHHHHHTT-HHHHHHHHHHHHHHHHTTS-----------S-----------SS------S---S----S-----PPSP---PPP-

pLDDT: mean 73.51, std 19.27, range [35.84, 94.06]